Protein AF-A0A8K0Y6I6-F1 (afdb_monomer)

Secondary structure (DSSP, 8-state):
--EEEEETTTTEEEEESSHHHHHHHHHHHHTTTT--EEEEEETTEEEEEE--

Radius of gyration: 10.04 Å; Cα contacts (8 Å, |Δi|>4): 76; chains: 1; bounding box: 23×18×22 Å

pLDDT: mean 87.24, std 6.69, range [66.75, 93.81]

Nearest PDB structures (foldseek):
  5hy3-assembly1_B  TM=3.262E-01  e=3.017E+00  Tequatrovirus T4
  4r7r-assembly1_A  TM=3.875E-01  e=3.897E+00  Clostridium perfringens ATCC 13124
  9bks-assembly1_A  TM=2.470E-01  e=2.654E+00  Homo sapiens

Sequence (52 aa):
MRVYGTCTACEFEASGDTLEQLDEKFKRHFVMRGHKSYFYKEGMVQKIRKLS

Foldseek 3Di:
DKKKKADPVVRDIDIDPDVVVVLVVVCVVCVVPVDFWIWIDDPPDIDIDGRD

Mean predicted aligned error: 3.92 Å

Structure (mmCIF, N/CA/C/O backbone):
data_AF-A0A8K0Y6I6-F1
#
_entry.id   AF-A0A8K0Y6I6-F1
#
loop_
_atom_site.group_PDB
_atom_site.id
_atom_site.type_symbol
_atom_site.label_atom_id
_atom_site.label_alt_id
_atom_site.label_comp_id
_atom_site.label_asym_id
_atom_site.label_entity_id
_atom_site.label_seq_id
_atom_site.pdbx_PDB_ins_code
_atom_site.Cartn_x
_atom_site.Cartn_y
_atom_site.Cartn_z
_atom_site.occupancy
_atom_site.B_iso_or_equiv
_atom_site.auth_seq_id
_atom_site.auth_comp_id
_atom_site.auth_asym_id
_atom_site.auth_atom_id
_atom_site.pdbx_PDB_model_num
ATOM 1 N N . MET A 1 1 ? -11.919 -7.355 8.387 1.00 66.75 1 MET A N 1
ATOM 2 C CA . MET A 1 1 ? -12.193 -5.958 7.982 1.00 66.75 1 MET A CA 1
ATOM 3 C C . MET A 1 1 ? -11.473 -5.759 6.661 1.00 66.75 1 MET A C 1
ATOM 5 O O . MET A 1 1 ? -10.262 -5.907 6.650 1.00 66.75 1 MET A O 1
ATOM 9 N N . ARG A 1 2 ? -12.185 -5.570 5.542 1.00 78.75 2 ARG A N 1
ATOM 10 C CA . ARG A 1 2 ? -11.530 -5.459 4.226 1.00 78.75 2 ARG A CA 1
ATOM 11 C C . ARG A 1 2 ? -10.750 -4.150 4.126 1.00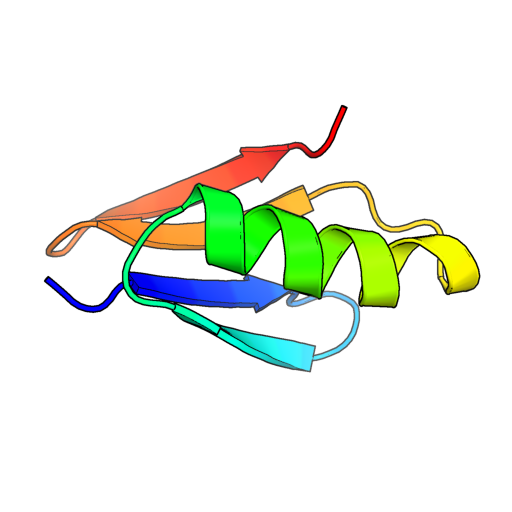 78.75 2 ARG A C 1
ATOM 13 O O . ARG A 1 2 ? -11.285 -3.096 4.462 1.00 78.75 2 ARG A O 1
ATOM 20 N N . VAL A 1 3 ? -9.520 -4.233 3.634 1.00 89.00 3 VAL A N 1
ATOM 21 C CA . VAL A 1 3 ? -8.635 -3.101 3.352 1.00 89.00 3 VAL A CA 1
ATOM 22 C C . VAL A 1 3 ? -8.514 -2.896 1.847 1.00 89.00 3 VAL A C 1
ATOM 24 O O . VAL A 1 3 ? -8.464 -3.850 1.070 1.00 89.00 3 VAL A O 1
ATOM 27 N N . TYR A 1 4 ? -8.463 -1.633 1.437 1.00 91.00 4 TYR A N 1
ATOM 28 C CA . TYR A 1 4 ? -8.339 -1.227 0.040 1.00 91.00 4 TYR A CA 1
AT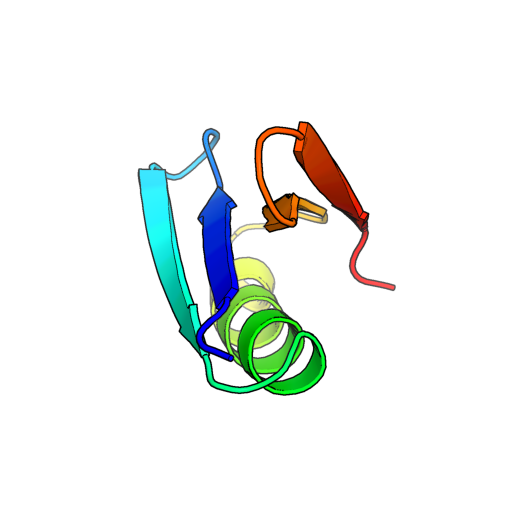OM 29 C C . TYR A 1 4 ? -7.122 -0.334 -0.110 1.00 91.00 4 TYR A C 1
ATOM 31 O O . TYR A 1 4 ? -6.938 0.595 0.683 1.00 91.00 4 TYR A O 1
ATOM 39 N N . GLY A 1 5 ? -6.319 -0.615 -1.130 1.00 92.44 5 GLY A N 1
ATOM 40 C CA . GLY A 1 5 ? -5.171 0.186 -1.502 1.00 92.44 5 GLY A CA 1
ATOM 41 C C . GLY A 1 5 ? -5.232 0.627 -2.958 1.00 92.44 5 GLY A C 1
ATOM 42 O O . GLY A 1 5 ? -5.776 -0.074 -3.809 1.00 92.44 5 GLY A O 1
ATOM 43 N N . THR A 1 6 ? -4.634 1.777 -3.245 1.00 93.81 6 THR A N 1
ATOM 44 C CA . THR A 1 6 ? -4.454 2.295 -4.598 1.00 93.81 6 THR A CA 1
ATOM 45 C C . THR A 1 6 ? -3.042 2.837 -4.786 1.00 93.81 6 THR A C 1
ATOM 47 O O . THR A 1 6 ? -2.460 3.445 -3.882 1.00 93.81 6 THR A O 1
ATOM 50 N N . CYS A 1 7 ? -2.481 2.648 -5.971 1.00 90.25 7 CYS A N 1
ATOM 51 C CA . CYS A 1 7 ? -1.290 3.345 -6.418 1.00 90.25 7 CYS A CA 1
ATOM 52 C C . CYS A 1 7 ? -1.697 4.391 -7.451 1.00 90.25 7 CYS A C 1
ATOM 54 O O . CYS A 1 7 ? -2.016 4.052 -8.584 1.00 90.25 7 CYS A O 1
ATOM 56 N N . THR A 1 8 ? -1.637 5.667 -7.081 1.00 84.69 8 THR A N 1
ATOM 57 C CA . THR A 1 8 ? -2.043 6.778 -7.957 1.00 84.69 8 THR A CA 1
ATOM 58 C C . THR A 1 8 ? -1.133 6.962 -9.170 1.00 84.69 8 THR A C 1
ATOM 60 O O . THR A 1 8 ? -1.571 7.494 -10.179 1.00 84.69 8 THR A O 1
ATOM 63 N N . ALA A 1 9 ? 0.122 6.510 -9.103 1.00 85.56 9 ALA A N 1
ATOM 64 C CA . ALA A 1 9 ? 1.081 6.665 -10.197 1.00 85.56 9 ALA A CA 1
ATOM 65 C C . ALA A 1 9 ? 0.836 5.701 -11.372 1.00 85.56 9 ALA A C 1
ATOM 67 O O . ALA A 1 9 ? 1.249 5.987 -12.489 1.00 85.56 9 ALA A O 1
ATOM 68 N N . CYS A 1 10 ? 0.208 4.547 -11.128 1.00 86.69 10 CYS A N 1
ATOM 69 C CA . CYS A 1 10 ? -0.136 3.577 -12.174 1.00 86.69 10 CYS A CA 1
ATOM 70 C C . CYS A 1 10 ? -1.620 3.205 -12.184 1.00 86.69 10 CYS A C 1
ATOM 72 O O . CYS A 1 10 ? -1.981 2.222 -12.828 1.00 86.69 10 CYS A O 1
ATOM 74 N N . GLU A 1 11 ? -2.435 3.953 -11.434 1.00 87.44 11 GLU A N 1
ATOM 75 C CA . GLU A 1 11 ? -3.880 3.752 -11.269 1.00 87.44 11 GLU A CA 1
ATOM 76 C C . GLU A 1 11 ? -4.249 2.308 -10.878 1.00 87.44 11 GLU A C 1
ATOM 78 O O . GLU A 1 11 ? -5.321 1.801 -11.194 1.00 87.44 11 GLU A O 1
ATOM 83 N N . PHE A 1 12 ? -3.339 1.616 -10.184 1.00 90.44 12 PHE A N 1
ATOM 84 C CA . PHE A 1 12 ? -3.533 0.227 -9.787 1.00 90.44 12 PHE A CA 1
ATOM 85 C C . PHE A 1 12 ? -4.243 0.142 -8.439 1.00 90.44 12 PHE A C 1
ATOM 87 O O . PHE A 1 12 ? -3.738 0.637 -7.429 1.00 90.44 12 PHE A O 1
ATOM 94 N N . GLU A 1 13 ? -5.374 -0.552 -8.414 1.00 91.94 13 GLU A N 1
ATOM 95 C CA . GLU A 1 13 ? -6.190 -0.771 -7.225 1.00 91.94 13 GLU A CA 1
ATOM 96 C C . GLU A 1 13 ? -6.165 -2.236 -6.793 1.00 91.94 13 GLU A C 1
ATOM 98 O O . GLU A 1 13 ? -6.240 -3.159 -7.606 1.00 91.94 13 GLU A O 1
ATOM 103 N N .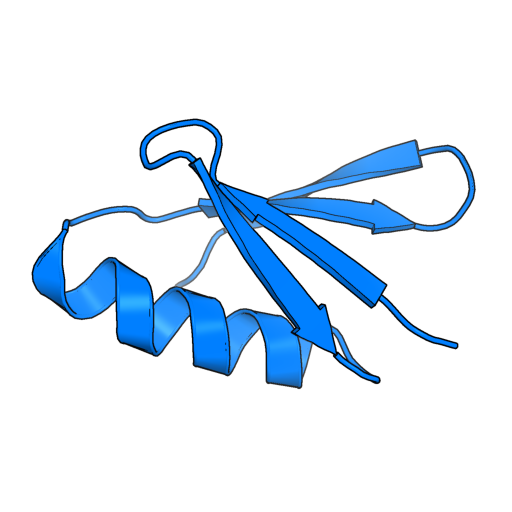 ALA A 1 14 ? -6.088 -2.460 -5.484 1.00 92.19 14 ALA A N 1
ATOM 104 C CA . ALA A 1 14 ? -6.148 -3.788 -4.898 1.00 92.19 14 ALA A CA 1
ATOM 105 C C . ALA A 1 14 ? -6.933 -3.762 -3.585 1.00 92.19 14 ALA A C 1
ATOM 107 O O . ALA A 1 14 ? -6.921 -2.786 -2.838 1.00 92.19 14 ALA A O 1
ATOM 108 N N . SER A 1 15 ? -7.590 -4.874 -3.277 1.00 91.75 15 SER A N 1
ATOM 109 C CA . SER A 1 15 ? -8.238 -5.117 -1.989 1.00 91.75 15 SER A CA 1
ATOM 110 C C . SER A 1 15 ? -7.653 -6.353 -1.313 1.00 91.75 15 SER A C 1
ATOM 112 O O . SER A 1 15 ? -7.103 -7.235 -1.980 1.00 91.75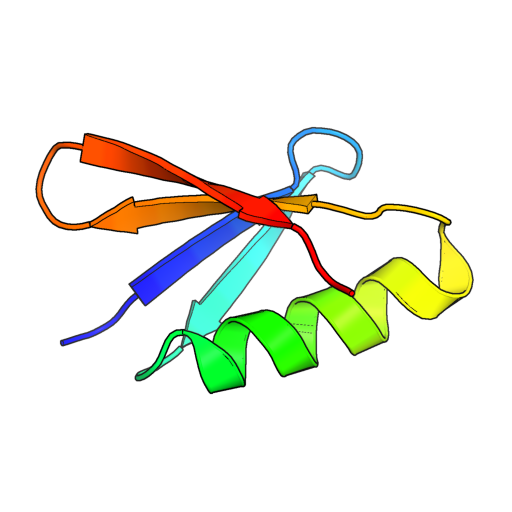 15 SER A O 1
ATOM 114 N N . GLY A 1 16 ? -7.758 -6.432 0.006 1.00 90.31 16 GLY A N 1
ATOM 115 C CA . GLY A 1 16 ? -7.315 -7.576 0.798 1.00 90.31 16 GLY A CA 1
ATOM 116 C C . GLY A 1 16 ? -8.043 -7.644 2.133 1.00 90.31 16 GLY A C 1
ATOM 117 O O . GLY A 1 16 ? -8.727 -6.701 2.530 1.00 90.31 16 GLY A O 1
ATOM 118 N N . ASP A 1 17 ? -7.894 -8.761 2.832 1.00 90.44 17 ASP A N 1
ATOM 119 C CA . ASP A 1 17 ? -8.388 -8.905 4.204 1.00 90.44 17 ASP A CA 1
ATOM 120 C C . ASP A 1 17 ? -7.376 -8.384 5.234 1.00 90.44 17 ASP A C 1
ATOM 122 O O . ASP A 1 17 ? -7.752 -8.039 6.353 1.00 90.44 17 ASP A O 1
ATOM 126 N N . THR A 1 18 ? -6.102 -8.274 4.840 1.00 91.25 18 THR A N 1
ATOM 127 C CA . THR A 1 18 ? -5.008 -7.731 5.654 1.00 91.25 18 THR A CA 1
ATOM 128 C C . THR A 1 18 ? -4.103 -6.814 4.833 1.00 91.25 18 THR A C 1
ATOM 130 O O . THR A 1 18 ? -4.076 -6.863 3.599 1.00 91.25 18 THR A O 1
ATOM 133 N N . LEU A 1 19 ? -3.324 -5.974 5.521 1.00 90.12 19 LEU A N 1
ATOM 134 C CA . LEU A 1 19 ? -2.333 -5.118 4.864 1.00 90.12 19 LEU A CA 1
ATOM 135 C C . LEU A 1 19 ? -1.182 -5.922 4.241 1.00 90.12 19 LEU A C 1
ATOM 137 O O . LEU A 1 19 ? -0.628 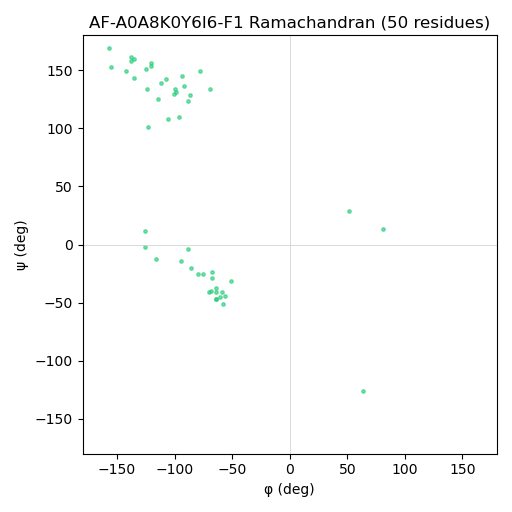-5.489 3.239 1.00 90.12 19 LEU A O 1
ATOM 141 N N . GLU A 1 20 ? -0.846 -7.096 4.779 1.00 91.94 20 GLU A N 1
ATOM 142 C CA . GLU A 1 20 ? 0.146 -7.996 4.169 1.00 91.94 20 GLU A CA 1
ATOM 143 C C . GLU A 1 20 ? -0.310 -8.515 2.803 1.00 91.94 20 GLU A C 1
ATOM 145 O O . GLU A 1 20 ? 0.474 -8.525 1.858 1.00 91.94 20 GLU A O 1
ATOM 150 N N . GLN A 1 21 ? -1.591 -8.867 2.650 1.00 92.00 21 GLN A N 1
ATOM 151 C CA . GLN A 1 21 ? -2.119 -9.268 1.343 1.00 92.00 21 GLN A CA 1
ATOM 152 C C . GLN A 1 21 ? -2.071 -8.123 0.325 1.00 92.00 21 GLN A C 1
ATOM 154 O O . GLN A 1 21 ? -1.811 -8.357 -0.858 1.00 92.00 21 GLN A O 1
ATOM 159 N N . LEU A 1 22 ? -2.325 -6.882 0.761 1.00 92.00 22 LEU A N 1
ATOM 160 C CA . LEU A 1 22 ? -2.132 -5.712 -0.097 1.00 92.00 22 LEU A CA 1
ATOM 161 C C . LEU A 1 22 ? -0.657 -5.554 -0.462 1.00 92.00 22 LEU A C 1
ATOM 163 O O . LEU A 1 22 ? -0.351 -5.399 -1.642 1.00 92.00 22 LEU A O 1
ATOM 167 N N . ASP A 1 23 ? 0.249 -5.662 0.510 1.00 91.75 23 ASP A N 1
ATOM 168 C CA . ASP A 1 23 ? 1.685 -5.575 0.263 1.00 91.75 23 ASP A CA 1
ATOM 169 C C . ASP A 1 23 ? 2.149 -6.592 -0.769 1.00 91.75 23 ASP A C 1
ATOM 171 O O . ASP A 1 23 ? 2.883 -6.223 -1.677 1.00 91.75 23 ASP A O 1
ATOM 175 N N . GLU A 1 24 ? 1.702 -7.843 -0.691 1.00 92.38 24 GLU A N 1
ATOM 176 C CA . GLU A 1 24 ? 2.042 -8.850 -1.693 1.00 92.38 24 GLU A CA 1
ATOM 177 C C . GLU A 1 24 ? 1.557 -8.471 -3.096 1.00 92.38 24 GLU A C 1
ATOM 179 O O . GLU A 1 24 ? 2.309 -8.595 -4.066 1.00 92.38 24 GLU A O 1
ATOM 184 N N . LYS A 1 25 ? 0.312 -7.994 -3.223 1.00 91.62 25 LYS A N 1
ATOM 185 C CA . LYS A 1 25 ? -0.260 -7.582 -4.515 1.00 91.62 25 LYS A CA 1
ATOM 186 C C . LYS A 1 25 ? 0.500 -6.396 -5.100 1.00 91.62 25 LYS A C 1
ATOM 188 O O . LYS A 1 25 ? 0.877 -6.427 -6.272 1.00 91.62 25 LYS A O 1
ATOM 193 N N . PHE A 1 26 ? 0.768 -5.380 -4.283 1.00 92.25 26 PHE A N 1
ATOM 194 C CA . PHE A 1 26 ? 1.521 -4.206 -4.706 1.00 92.25 26 PHE A CA 1
ATOM 195 C C . PHE A 1 26 ? 2.988 -4.535 -4.976 1.00 92.25 26 PHE A C 1
ATOM 197 O O . PHE A 1 26 ? 3.502 -4.078 -5.987 1.00 92.25 26 PHE A O 1
ATOM 204 N N . LYS A 1 27 ? 3.651 -5.383 -4.177 1.00 90.31 27 LYS A N 1
ATOM 205 C CA . LYS A 1 27 ? 5.015 -5.863 -4.458 1.00 90.31 27 LYS A CA 1
ATOM 206 C C . LYS A 1 27 ? 5.068 -6.560 -5.812 1.00 90.31 27 LYS A C 1
ATOM 208 O O . LYS A 1 27 ? 5.871 -6.167 -6.652 1.00 90.31 27 LYS A O 1
ATOM 213 N N . ARG A 1 28 ? 4.171 -7.516 -6.079 1.00 88.75 28 ARG A N 1
ATOM 214 C CA . ARG A 1 28 ? 4.109 -8.206 -7.382 1.00 88.75 28 ARG A CA 1
ATOM 215 C C . ARG A 1 28 ? 3.882 -7.234 -8.543 1.00 88.75 28 ARG A C 1
ATOM 217 O O . ARG A 1 28 ? 4.525 -7.376 -9.577 1.00 88.75 28 ARG A O 1
ATOM 224 N N . HIS A 1 29 ? 3.014 -6.235 -8.375 1.00 88.69 29 HIS A N 1
ATOM 225 C CA . HIS A 1 29 ? 2.770 -5.224 -9.407 1.00 88.69 29 HIS A CA 1
ATOM 226 C C . HIS A 1 29 ? 3.970 -4.275 -9.604 1.00 88.69 29 HIS A C 1
ATOM 228 O O . HIS A 1 29 ? 4.324 -3.924 -10.729 1.00 88.69 29 HIS A O 1
ATOM 234 N N . PHE A 1 30 ? 4.617 -3.864 -8.514 1.00 88.00 30 PHE A N 1
ATOM 235 C CA . PHE A 1 30 ? 5.672 -2.852 -8.508 1.00 88.00 30 PHE A CA 1
ATOM 236 C C . PHE A 1 30 ? 7.038 -3.377 -8.935 1.00 88.00 30 PHE A C 1
ATOM 238 O O . PHE A 1 30 ? 7.820 -2.592 -9.472 1.00 88.00 30 PHE A O 1
ATOM 245 N N . VAL A 1 31 ? 7.310 -4.678 -8.768 1.00 77.56 31 VAL A N 1
ATOM 246 C CA . VAL A 1 31 ? 8.564 -5.330 -9.199 1.00 77.56 31 VAL A CA 1
ATOM 247 C C . VAL A 1 31 ? 8.895 -5.030 -10.666 1.00 77.56 31 VAL A C 1
ATOM 249 O O . VAL A 1 31 ? 10.065 -4.893 -11.003 1.00 77.56 31 VAL A O 1
ATOM 252 N N . MET A 1 32 ? 7.889 -4.842 -11.527 1.00 68.56 32 MET A N 1
ATOM 253 C CA . MET A 1 32 ? 8.103 -4.518 -12.943 1.00 68.56 32 MET A CA 1
ATOM 254 C C . MET A 1 32 ? 8.075 -3.016 -13.270 1.00 68.56 32 MET A C 1
ATOM 256 O O . MET A 1 32 ? 8.470 -2.637 -14.368 1.00 68.56 32 MET A O 1
ATOM 260 N N . ARG A 1 33 ? 7.594 -2.151 -12.364 1.00 69.12 3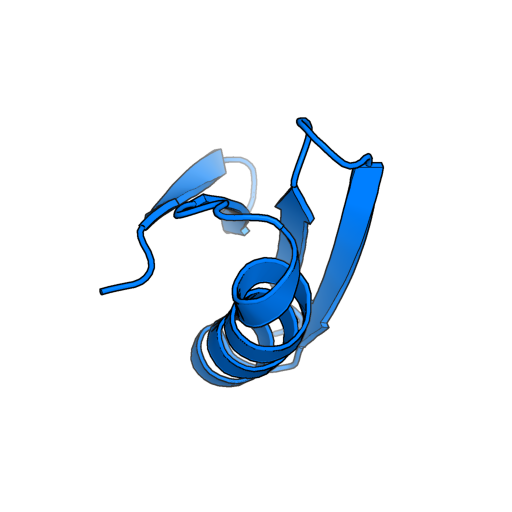3 ARG A N 1
ATOM 261 C CA 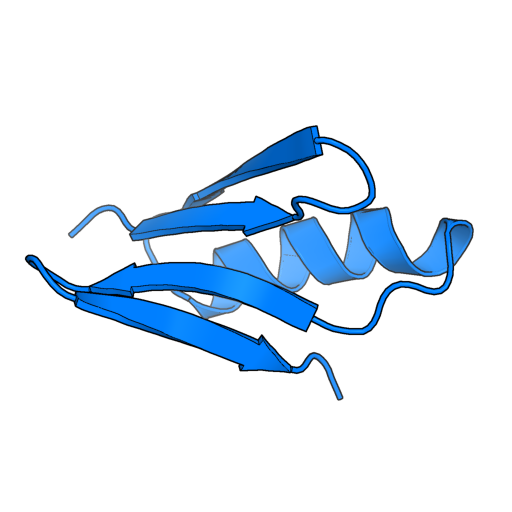. ARG A 1 33 ? 7.355 -0.718 -12.644 1.00 69.12 33 ARG A CA 1
ATOM 262 C C . ARG A 1 33 ? 8.221 0.249 -11.829 1.00 69.12 33 ARG A C 1
ATOM 264 O O . ARG A 1 33 ? 8.269 1.427 -12.158 1.00 69.12 33 ARG A O 1
ATOM 271 N N . GLY A 1 34 ? 8.908 -0.217 -10.781 1.00 76.50 34 GLY A N 1
ATOM 272 C CA . GLY A 1 34 ? 9.808 0.611 -9.957 1.00 76.50 34 GLY A CA 1
ATOM 273 C C . GLY A 1 34 ? 9.110 1.461 -8.887 1.00 76.50 34 GLY A C 1
ATOM 274 O O . GLY A 1 34 ? 9.716 2.360 -8.303 1.00 76.50 34 GLY A O 1
ATOM 275 N N . HIS A 1 35 ? 7.837 1.189 -8.609 1.00 84.06 35 HIS A N 1
ATOM 276 C CA . HIS A 1 35 ? 7.069 1.895 -7.585 1.00 84.06 35 HIS A CA 1
ATOM 277 C C . HIS A 1 35 ? 7.438 1.365 -6.189 1.00 84.06 35 HIS A C 1
ATOM 279 O O . HIS A 1 35 ? 7.787 0.199 -6.026 1.00 84.06 35 HIS A O 1
ATOM 285 N N . LYS A 1 36 ? 7.374 2.220 -5.161 1.00 84.88 36 LYS A N 1
ATOM 286 C CA . LYS A 1 36 ? 7.804 1.866 -3.789 1.00 84.88 36 LYS A CA 1
ATOM 287 C C . LYS A 1 36 ? 6.742 2.102 -2.720 1.00 84.88 36 LYS A C 1
ATOM 289 O O . LYS A 1 36 ? 6.983 1.836 -1.547 1.00 84.88 36 LYS A O 1
ATOM 294 N N . SER A 1 37 ? 5.577 2.627 -3.087 1.00 91.00 37 SER A N 1
ATOM 295 C CA . SER A 1 37 ? 4.521 2.937 -2.125 1.00 91.00 37 SER A CA 1
ATOM 296 C C . SER A 1 37 ? 3.136 2.943 -2.748 1.00 91.00 37 SER A C 1
ATOM 298 O O . SER A 1 37 ? 2.974 3.257 -3.927 1.00 91.00 37 SER A O 1
ATOM 300 N N . TYR A 1 38 ? 2.139 2.650 -1.923 1.00 92.81 38 TYR A N 1
ATOM 301 C CA . TYR A 1 38 ? 0.726 2.754 -2.262 1.00 92.81 38 TYR A CA 1
ATOM 302 C C . TYR A 1 38 ? -0.043 3.415 -1.112 1.00 92.81 38 TYR A C 1
ATOM 304 O O . TYR A 1 38 ? 0.423 3.460 0.029 1.00 92.81 38 TYR A O 1
ATOM 312 N N . PHE A 1 39 ? -1.214 3.957 -1.418 1.00 93.19 39 PHE A N 1
ATOM 313 C CA . PHE A 1 39 ? -2.135 4.525 -0.440 1.00 93.19 39 PHE A CA 1
ATOM 314 C C . PHE A 1 39 ? -3.145 3.470 -0.019 1.00 93.19 39 PHE A C 1
ATOM 316 O O . PHE A 1 39 ? -3.584 2.696 -0.858 1.00 93.19 39 PHE A O 1
ATOM 323 N N . TYR A 1 40 ? -3.575 3.461 1.235 1.00 93.19 40 TYR A N 1
ATOM 324 C CA . TYR A 1 40 ? -4.681 2.628 1.704 1.00 93.19 40 TYR A CA 1
ATOM 325 C C . TYR A 1 40 ? -5.585 3.409 2.651 1.00 93.19 40 TYR A C 1
ATOM 327 O O . TYR A 1 40 ? -5.171 4.416 3.228 1.00 93.19 40 TYR A O 1
ATOM 335 N N . LYS A 1 41 ? -6.836 2.971 2.794 1.00 88.44 41 LYS A N 1
ATOM 336 C CA . LYS A 1 41 ? -7.778 3.563 3.752 1.00 88.44 41 LYS A CA 1
ATOM 337 C C . LYS A 1 41 ? -7.844 2.729 5.025 1.00 88.44 41 LYS A C 1
ATOM 339 O O . LYS A 1 41 ? -8.048 1.519 4.963 1.00 88.44 41 LYS A O 1
ATOM 344 N N . GLU A 1 42 ? -7.728 3.396 6.165 1.00 83.44 42 GLU A N 1
ATOM 345 C CA . GLU A 1 42 ? -7.982 2.838 7.490 1.00 83.44 42 GLU A CA 1
ATOM 346 C C . GLU A 1 42 ? -9.059 3.696 8.166 1.00 83.44 42 GLU A C 1
ATOM 348 O O . GLU A 1 42 ? -8.815 4.823 8.600 1.00 83.44 42 G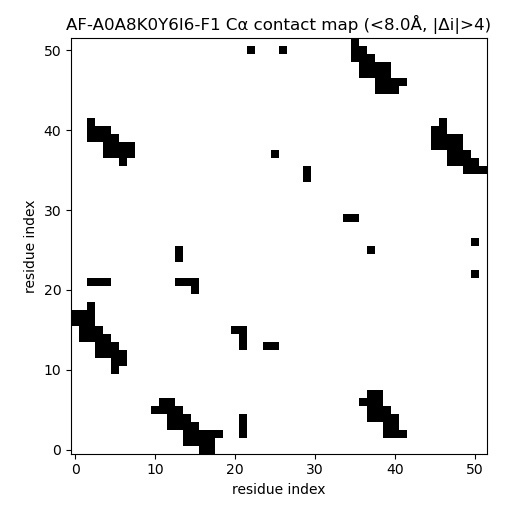LU A O 1
ATOM 353 N N . GLY A 1 43 ? -10.300 3.199 8.160 1.00 81.94 43 GLY A N 1
ATOM 354 C CA . GLY A 1 43 ? -11.465 4.003 8.531 1.00 81.94 43 GLY A CA 1
ATOM 355 C C . GLY A 1 43 ? -11.672 5.176 7.564 1.00 81.94 43 GLY A C 1
ATOM 356 O O . GLY A 1 43 ? -11.753 4.979 6.352 1.00 81.94 43 GLY A O 1
ATOM 357 N N . MET A 1 44 ? -11.755 6.398 8.101 1.00 83.75 44 MET A N 1
ATOM 358 C CA . MET A 1 44 ? -11.887 7.635 7.312 1.00 83.75 44 MET A CA 1
ATOM 359 C C . MET A 1 44 ? -10.536 8.244 6.901 1.00 83.75 44 MET A C 1
ATOM 361 O O . MET A 1 44 ? -10.508 9.231 6.170 1.00 83.75 44 MET A O 1
ATOM 365 N N . VAL A 1 45 ? -9.416 7.672 7.353 1.00 86.19 45 VAL A N 1
ATOM 366 C CA . VAL A 1 45 ? -8.077 8.228 7.129 1.00 86.19 45 VAL A CA 1
ATOM 367 C C . VAL A 1 45 ? -7.390 7.495 5.980 1.00 86.19 45 VAL A C 1
ATOM 369 O O . VAL A 1 45 ? -7.315 6.266 5.962 1.00 86.19 45 VAL A O 1
ATOM 372 N N . GLN A 1 46 ? -6.854 8.249 5.019 1.00 89.50 46 GLN A N 1
ATOM 373 C CA . GLN A 1 46 ? -5.960 7.714 3.993 1.00 89.50 46 GLN A CA 1
ATOM 374 C C . GLN A 1 46 ? -4.519 7.719 4.519 1.00 89.50 46 GLN A C 1
ATOM 376 O O . GLN A 1 46 ? -4.029 8.739 5.001 1.00 89.50 46 GLN A O 1
ATOM 381 N N . LYS A 1 47 ? -3.833 6.581 4.421 1.00 92.19 47 LYS A N 1
ATOM 382 C CA . LYS A 1 47 ? -2.441 6.391 4.845 1.00 92.19 47 LYS A CA 1
ATOM 383 C C . LYS A 1 47 ? -1.579 5.951 3.666 1.00 92.19 47 LYS A C 1
ATOM 385 O O . LYS A 1 47 ? -2.069 5.326 2.730 1.00 92.19 47 LYS A O 1
ATOM 390 N N . ILE A 1 48 ? -0.284 6.254 3.725 1.00 91.62 48 ILE A N 1
ATOM 391 C CA . ILE A 1 48 ? 0.717 5.766 2.767 1.00 91.62 48 ILE A CA 1
ATOM 392 C C . ILE A 1 48 ? 1.451 4.580 3.382 1.00 91.62 48 ILE A C 1
ATOM 394 O O . ILE A 1 48 ? 1.904 4.650 4.525 1.00 91.62 48 ILE A O 1
ATOM 398 N N . ARG A 1 49 ? 1.621 3.514 2.602 1.00 90.81 49 ARG A N 1
ATOM 399 C CA . ARG A 1 49 ? 2.468 2.370 2.937 1.00 90.81 49 ARG A CA 1
ATOM 400 C C . ARG A 1 49 ? 3.639 2.307 1.967 1.00 90.81 49 ARG A C 1
ATOM 402 O O . ARG A 1 49 ? 3.443 2.311 0.752 1.00 90.81 49 ARG A O 1
ATOM 409 N N . LYS A 1 50 ? 4.858 2.282 2.508 1.00 88.69 50 LYS A N 1
ATOM 410 C CA . LYS A 1 50 ? 6.088 2.049 1.742 1.00 88.69 50 LYS A CA 1
ATOM 411 C C . LYS A 1 50 ? 6.402 0.557 1.749 1.00 88.69 50 LYS A C 1
ATOM 413 O O . LYS A 1 50 ? 6.300 -0.085 2.790 1.00 88.69 50 LYS A O 1
ATOM 418 N N . LEU A 1 51 ? 6.773 0.034 0.590 1.00 83.88 51 LEU A N 1
ATOM 419 C CA . LEU A 1 51 ? 7.208 -1.338 0.400 1.00 83.88 51 LEU A CA 1
ATOM 420 C C . LEU A 1 51 ? 8.736 -1.361 0.451 1.00 83.88 51 LEU A C 1
ATOM 422 O O . LEU A 1 51 ? 9.386 -0.824 -0.447 1.00 83.88 51 LEU A O 1
ATOM 426 N N . SER A 1 52 ? 9.269 -1.934 1.530 1.00 70.44 52 SER A N 1
ATOM 427 C CA . SER A 1 52 ? 10.687 -2.284 1.672 1.00 70.44 52 SER A CA 1
ATOM 428 C C . SER A 1 52 ? 10.980 -3.651 1.066 1.00 70.44 52 SER A C 1
ATOM 430 O O . SER A 1 52 ? 10.087 -4.543 1.132 1.00 70.44 52 SER A O 1
#

Solvent-accessible surface area (backbone atoms only — not 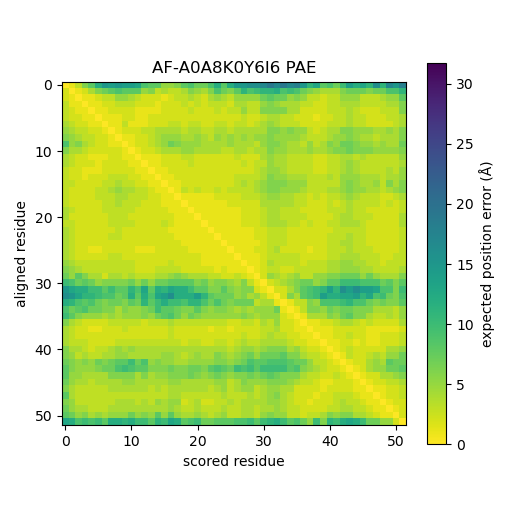comparable to full-atom values): 3127 Å² total; per-residue (Å²): 113,80,35,47,35,38,25,82,92,76,72,46,73,50,70,25,70,43,70,67,56,39,48,52,53,49,48,66,60,20,75,81,70,77,60,51,59,36,34,33,51,61,87,94,45,79,44,79,45,74,64,129